Protein AF-A0A2S5A2G3-F1 (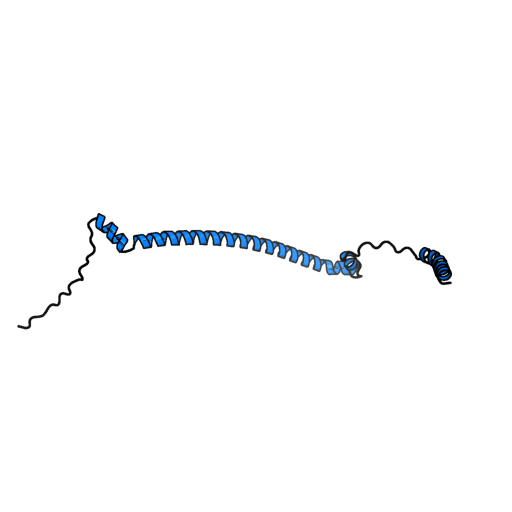afdb_monomer_lite)

Secondary structure (DSSP, 8-state):
-HHHHHHHHHHHHHHHHHSS----------HHHHHHHSTT--HHHHHHHHHHHHHHHHHHHHHHHHHHHHHHHHHHHHHHHHHHHHHHHHHHHHHHHHHHHTSHHHHHHHHHTTT-----SPPP---------

Foldseek 3Di:
DVVVVVVVVVVVVVVVVVPPPDPDDDDPPDVVVVVVPPPCVDPVNCVVCVVVVVVVVVVVVVVVVVVVVVVVVVVVVVVVVVVVVVVVVVVVVVVVVVVVCPPPVNVQVVVVVVVDHDDPDDDDDDDDDPDDD

pLDDT: mean 80.23, std 13.82, range [46.66, 97.56]

Radius of gyration: 48.18 Å; chains: 1; bounding box: 135×63×89 Å

Sequence (133 aa):
MSERIQNTLRDELEPRLKEMPKEPKAMPRNFFTLLLKGDFITENTAVRWLPFFVFLGGLAMFYITNRHFAERNIREIDKANKELKELRWEYMTTKAELMFLSKQTEVAARAEKIGLKESIEPPKKIVIQENEN

Organism: NCBI:txid2079460

Structure (mmCIF, N/CA/C/O backbone):
data_AF-A0A2S5A2G3-F1
#
_entry.id   AF-A0A2S5A2G3-F1
#
loop_
_atom_site.group_PDB
_atom_site.id
_atom_site.type_symbol
_atom_site.label_atom_id
_atom_site.label_alt_id
_atom_site.label_comp_id
_atom_site.label_asym_id
_atom_site.label_entity_id
_atom_site.label_seq_id
_atom_site.pdbx_PDB_ins_code
_atom_site.Cartn_x
_atom_site.Cartn_y
_atom_site.Cartn_z
_atom_site.occupancy
_atom_site.B_iso_or_equiv
_atom_site.auth_seq_id
_atom_site.auth_comp_id
_atom_site.auth_asym_id
_atom_site.auth_atom_id
_atom_site.pdbx_PDB_model_num
ATOM 1 N N . MET A 1 1 ? 57.434 -56.908 -28.454 1.00 56.12 1 MET A N 1
ATOM 2 C CA . MET A 1 1 ? 57.220 -56.320 -29.800 1.00 56.12 1 MET A CA 1
ATOM 3 C C . MET A 1 1 ? 56.321 -55.076 -29.776 1.00 56.12 1 MET A C 1
ATOM 5 O O . MET A 1 1 ? 56.496 -54.223 -30.630 1.00 56.12 1 MET A O 1
ATOM 9 N N . SER A 1 2 ? 55.433 -54.922 -28.780 1.00 62.22 2 SER A N 1
ATOM 10 C CA . SER A 1 2 ? 54.496 -53.787 -28.667 1.00 62.22 2 SER A CA 1
ATOM 11 C C . SER A 1 2 ? 55.122 -52.435 -28.274 1.00 62.22 2 SER A C 1
ATOM 13 O O . SER A 1 2 ? 54.642 -51.399 -28.714 1.00 62.22 2 SER A O 1
ATOM 15 N N . GLU A 1 3 ? 56.195 -52.412 -27.475 1.00 64.31 3 GLU A N 1
ATOM 16 C CA . GLU A 1 3 ? 56.786 -51.146 -26.988 1.00 64.31 3 GLU A CA 1
ATOM 17 C C . GLU A 1 3 ? 57.563 -50.378 -28.064 1.00 64.31 3 GLU A C 1
ATOM 19 O O . GLU A 1 3 ? 57.549 -49.152 -28.092 1.00 64.31 3 GLU A O 1
ATOM 24 N N . ARG A 1 4 ? 58.194 -51.093 -29.006 1.00 68.19 4 ARG A N 1
ATOM 25 C CA . ARG A 1 4 ? 58.913 -50.456 -30.122 1.00 68.19 4 ARG A CA 1
ATOM 26 C C . ARG A 1 4 ? 57.962 -49.691 -31.033 1.00 68.19 4 ARG A C 1
ATOM 28 O O . ARG A 1 4 ? 58.316 -48.613 -31.477 1.00 68.19 4 ARG A O 1
ATOM 35 N N . ILE A 1 5 ? 56.759 -50.229 -31.236 1.00 70.44 5 ILE A N 1
ATOM 36 C CA . ILE A 1 5 ? 55.715 -49.616 -32.060 1.00 70.44 5 ILE A CA 1
ATOM 37 C C . ILE A 1 5 ? 55.182 -48.350 -31.381 1.00 70.44 5 ILE A C 1
ATOM 39 O O . ILE A 1 5 ? 55.008 -47.331 -32.039 1.00 70.44 5 ILE A O 1
ATOM 43 N N . GLN A 1 6 ? 54.976 -48.378 -30.060 1.00 67.75 6 GLN A N 1
ATOM 44 C CA . GLN A 1 6 ? 54.524 -47.194 -29.322 1.00 67.75 6 GLN A CA 1
ATOM 45 C C . GLN A 1 6 ? 55.562 -46.069 -29.326 1.00 67.75 6 GLN A C 1
ATOM 47 O O . GLN A 1 6 ? 55.190 -44.911 -29.497 1.00 67.75 6 GLN A O 1
ATOM 52 N N . ASN A 1 7 ? 56.849 -46.401 -29.206 1.00 74.06 7 ASN A N 1
ATOM 53 C CA . ASN A 1 7 ? 57.913 -45.399 -29.233 1.00 74.06 7 ASN A CA 1
ATOM 54 C C . ASN A 1 7 ? 58.115 -44.813 -30.638 1.00 74.06 7 ASN A C 1
ATOM 56 O O . ASN A 1 7 ? 58.172 -43.598 -30.767 1.00 74.06 7 ASN A O 1
ATOM 60 N N . THR A 1 8 ? 58.090 -45.632 -31.698 1.00 69.69 8 THR A N 1
ATOM 61 C CA . THR A 1 8 ? 58.166 -45.123 -33.081 1.00 69.69 8 THR A CA 1
ATOM 62 C C . THR A 1 8 ? 56.967 -44.256 -33.456 1.00 69.69 8 THR A C 1
ATOM 64 O O . THR A 1 8 ? 57.130 -43.257 -34.145 1.00 69.69 8 THR A O 1
ATOM 67 N N . LEU A 1 9 ? 55.768 -44.601 -32.972 1.00 72.25 9 LEU A N 1
ATOM 68 C CA . LEU A 1 9 ? 54.572 -43.783 -33.183 1.00 72.25 9 LEU A CA 1
ATOM 69 C C . LEU A 1 9 ? 54.671 -42.448 -32.443 1.00 72.25 9 LEU A C 1
ATOM 71 O O . LEU A 1 9 ? 54.235 -41.433 -32.970 1.00 72.25 9 LEU A O 1
ATOM 75 N N . ARG A 1 10 ? 55.245 -42.434 -31.236 1.00 68.81 10 ARG A N 1
ATOM 76 C CA . ARG A 1 10 ? 55.423 -41.225 -30.424 1.00 68.81 10 ARG A CA 1
ATOM 77 C C . ARG A 1 10 ? 56.471 -40.284 -31.025 1.00 68.81 10 ARG A C 1
ATOM 79 O O . ARG A 1 10 ? 56.196 -39.091 -31.132 1.00 68.81 10 ARG A O 1
ATOM 86 N N . ASP A 1 11 ? 57.590 -40.831 -31.497 1.00 72.00 11 ASP A N 1
ATOM 87 C CA . ASP A 1 11 ? 58.675 -40.078 -32.140 1.00 72.00 11 ASP A CA 1
ATOM 88 C C . ASP A 1 11 ? 58.238 -39.445 -33.481 1.00 72.00 11 ASP A C 1
ATOM 90 O O . ASP A 1 11 ? 58.692 -38.355 -33.824 1.00 72.00 11 ASP A O 1
ATOM 94 N N . GLU A 1 12 ? 57.301 -40.067 -34.214 1.00 69.94 12 GLU A N 1
ATOM 95 C CA . GLU A 1 12 ? 56.671 -39.484 -35.416 1.00 69.94 12 GLU A CA 1
ATOM 96 C C . GLU A 1 12 ? 55.551 -38.471 -35.108 1.00 69.94 12 GLU A C 1
ATOM 98 O O . GLU A 1 12 ? 55.305 -37.555 -35.900 1.00 69.94 12 GLU A O 1
ATOM 103 N N . LEU A 1 13 ? 54.856 -38.605 -33.971 1.00 68.88 13 LEU A N 1
ATOM 104 C CA . LEU A 1 13 ? 53.736 -37.727 -33.605 1.00 68.88 13 LEU A CA 1
ATOM 105 C C . LEU A 1 13 ? 54.201 -36.391 -33.007 1.00 68.88 13 LEU A C 1
ATOM 107 O O . LEU A 1 13 ? 53.577 -35.358 -33.252 1.00 68.88 13 LEU A O 1
ATOM 111 N N . GLU A 1 14 ? 55.293 -36.393 -32.239 1.00 69.00 14 GLU A N 1
ATOM 112 C CA . GLU A 1 14 ? 55.849 -35.194 -31.595 1.00 69.00 14 GLU A CA 1
ATOM 113 C C . GLU A 1 14 ? 56.184 -34.035 -32.557 1.00 69.00 14 GLU A C 1
ATOM 115 O O . GLU A 1 14 ? 55.814 -32.894 -32.246 1.00 69.00 14 GLU A O 1
ATOM 120 N N . PRO A 1 15 ? 56.825 -34.252 -33.726 1.00 67.94 15 PRO A N 1
ATOM 121 C CA . PRO A 1 15 ? 57.070 -33.171 -34.680 1.00 67.94 15 PRO A CA 1
ATOM 122 C C . PRO A 1 15 ? 55.779 -32.677 -35.354 1.00 67.94 15 PRO A C 1
ATOM 124 O O . PRO A 1 15 ? 55.619 -31.472 -35.544 1.00 67.94 15 PRO A O 1
ATOM 127 N N . ARG A 1 16 ? 54.800 -33.559 -35.612 1.00 64.62 16 ARG A N 1
ATOM 128 C CA . ARG A 1 16 ? 53.508 -33.182 -36.227 1.00 64.62 16 ARG A CA 1
ATOM 129 C C . ARG A 1 16 ? 52.634 -32.315 -35.324 1.00 64.62 16 ARG A C 1
ATOM 131 O O . ARG A 1 16 ? 51.902 -31.463 -35.818 1.00 64.62 16 ARG A O 1
ATOM 138 N N . LEU A 1 17 ? 52.733 -32.488 -34.007 1.00 64.56 17 LEU A N 1
ATOM 139 C CA . LEU A 1 17 ? 52.031 -31.650 -33.029 1.00 64.56 17 LEU A CA 1
ATOM 140 C C . LEU A 1 17 ? 52.657 -30.250 -32.890 1.00 64.56 17 LEU A C 1
ATOM 142 O O . LEU A 1 17 ? 51.971 -29.313 -32.485 1.00 64.56 17 LEU A O 1
ATOM 146 N N . LYS A 1 18 ? 53.943 -30.086 -33.236 1.00 65.12 18 LYS A N 1
ATOM 147 C CA . LYS A 1 18 ? 54.654 -28.794 -33.194 1.00 65.12 18 LYS A CA 1
ATOM 148 C C . LYS A 1 18 ? 54.404 -27.911 -34.418 1.00 65.12 18 LYS A C 1
ATOM 150 O O . LYS A 1 18 ? 54.511 -26.694 -34.291 1.00 65.12 18 LYS A O 1
ATOM 155 N N . GLU A 1 19 ? 54.068 -28.501 -35.564 1.00 63.56 19 GLU A N 1
ATOM 156 C CA . GLU A 1 19 ? 53.817 -27.782 -36.825 1.00 63.56 19 GLU A CA 1
ATOM 157 C C . GLU A 1 19 ? 52.356 -27.343 -37.014 1.00 63.56 19 GLU A C 1
ATOM 159 O O . GLU A 1 19 ? 52.041 -26.607 -37.949 1.00 63.56 19 GLU A O 1
ATOM 164 N N . MET A 1 20 ? 51.452 -27.729 -36.109 1.00 52.62 20 MET A N 1
ATOM 165 C CA . MET A 1 20 ? 50.093 -27.191 -36.107 1.00 52.62 20 MET A CA 1
ATOM 166 C C . MET A 1 20 ? 50.118 -25.703 -35.714 1.00 52.62 20 MET A C 1
ATOM 168 O O . MET A 1 20 ? 50.734 -25.346 -34.702 1.00 52.62 20 MET A O 1
ATOM 172 N N . PRO A 1 21 ? 49.463 -24.808 -36.480 1.00 55.03 21 PRO A N 1
ATOM 173 C CA . PRO A 1 21 ? 49.424 -23.390 -36.151 1.00 55.03 21 PRO A CA 1
ATOM 174 C C . PRO A 1 21 ? 48.814 -23.220 -34.756 1.00 55.03 21 PRO A C 1
ATOM 176 O O . PRO A 1 21 ? 47.700 -23.671 -34.500 1.00 55.03 21 PRO A O 1
ATOM 179 N N . LYS A 1 22 ? 49.561 -22.592 -33.838 1.00 59.25 22 LYS A N 1
ATOM 180 C CA . LYS A 1 22 ? 49.089 -22.298 -32.479 1.00 59.25 22 LYS A CA 1
ATOM 181 C C . LYS A 1 22 ? 47.803 -21.485 -32.578 1.00 59.25 22 LYS A C 1
ATOM 183 O O . LYS A 1 22 ? 47.844 -20.327 -32.996 1.00 59.25 22 LYS A O 1
ATOM 188 N N . GLU A 1 23 ? 46.682 -22.090 -32.200 1.00 58.78 23 GLU A N 1
ATOM 189 C CA . GLU A 1 23 ? 45.396 -21.405 -32.196 1.00 58.78 23 GLU A CA 1
ATOM 190 C C . GLU A 1 23 ? 45.485 -20.135 -31.331 1.00 58.78 23 GLU A C 1
ATOM 192 O O . GLU A 1 23 ? 46.010 -20.184 -30.208 1.00 58.78 23 GLU A O 1
ATOM 197 N N . PRO A 1 24 ? 45.021 -18.973 -31.826 1.00 50.06 24 PRO A N 1
ATOM 198 C CA . PRO A 1 24 ? 45.024 -17.760 -31.028 1.00 50.06 24 PRO A CA 1
ATOM 199 C C . PRO A 1 24 ? 44.132 -17.983 -29.803 1.00 50.06 24 PRO A C 1
ATOM 201 O O . PRO A 1 24 ? 42.959 -18.327 -29.934 1.00 50.06 24 PRO A O 1
ATOM 204 N N . LYS A 1 25 ? 44.710 -17.803 -28.607 1.00 50.16 25 LYS A N 1
ATOM 205 C CA . LYS A 1 25 ? 44.048 -17.969 -27.303 1.00 50.16 25 LYS A CA 1
ATOM 206 C C . LYS A 1 25 ? 42.646 -17.352 -27.326 1.00 50.16 25 LYS A C 1
ATOM 208 O O . LYS A 1 25 ? 42.498 -16.132 -27.406 1.00 50.16 25 LYS A O 1
ATOM 213 N N . ALA A 1 26 ? 41.628 -18.203 -27.248 1.00 54.47 26 ALA A N 1
ATOM 214 C CA . ALA A 1 26 ? 40.237 -17.789 -27.235 1.00 54.47 26 ALA A CA 1
ATOM 215 C C . ALA A 1 26 ? 39.927 -17.027 -25.934 1.00 54.47 26 ALA A C 1
ATOM 217 O O . ALA A 1 26 ? 39.900 -17.610 -24.852 1.00 54.47 26 ALA A O 1
ATOM 218 N N . MET A 1 27 ? 39.676 -15.718 -26.035 1.00 62.62 27 MET A N 1
ATOM 219 C CA . MET A 1 27 ? 38.905 -15.008 -25.009 1.00 62.62 27 MET A CA 1
ATOM 220 C C . MET A 1 27 ? 37.514 -15.650 -24.903 1.00 62.62 27 MET A C 1
ATOM 222 O O . MET A 1 27 ? 36.979 -16.080 -25.932 1.00 62.62 27 MET A O 1
ATOM 226 N N . PRO A 1 28 ? 36.893 -15.689 -23.706 1.00 58.59 28 PRO A N 1
ATOM 227 C CA . PRO A 1 28 ? 35.526 -16.170 -23.575 1.00 58.59 28 PRO A CA 1
ATOM 228 C C . PRO A 1 28 ? 34.643 -15.363 -24.530 1.00 58.59 28 PRO A C 1
ATOM 230 O O . PRO A 1 28 ? 34.626 -14.131 -24.498 1.00 58.59 28 PRO A O 1
ATOM 233 N N . ARG A 1 29 ? 33.965 -16.069 -25.441 1.00 65.56 29 ARG A N 1
ATOM 234 C CA . ARG A 1 29 ? 32.996 -15.517 -26.394 1.00 65.56 29 ARG A CA 1
ATOM 235 C C . ARG A 1 29 ? 31.813 -14.978 -25.590 1.00 65.56 29 ARG A C 1
ATOM 237 O O . ARG A 1 29 ? 30.793 -15.635 -25.419 1.00 65.56 29 ARG A O 1
ATOM 244 N N . ASN A 1 30 ? 31.980 -13.782 -25.045 1.00 68.81 30 ASN A N 1
ATOM 245 C CA . ASN A 1 30 ? 30.934 -13.069 -24.340 1.00 68.81 30 ASN A CA 1
ATOM 246 C C . ASN A 1 30 ? 29.814 -12.833 -25.350 1.00 68.81 30 ASN A C 1
ATOM 248 O O . ASN A 1 30 ? 30.062 -12.292 -26.426 1.00 68.81 30 ASN A O 1
ATOM 252 N N . PHE A 1 31 ? 28.601 -13.264 -25.017 1.00 71.88 31 PHE A N 1
ATOM 253 C CA . PHE A 1 31 ? 27.404 -13.228 -25.863 1.00 71.88 31 PHE A CA 1
ATOM 254 C C . PHE A 1 31 ? 27.191 -11.870 -26.559 1.00 71.88 31 PHE A C 1
ATOM 256 O O . PHE A 1 31 ? 26.797 -11.803 -27.720 1.00 71.88 31 PHE A O 1
ATOM 263 N N . PHE A 1 32 ? 27.591 -10.787 -25.888 1.00 74.00 32 PHE A N 1
ATOM 264 C CA . PHE A 1 32 ? 27.647 -9.433 -26.433 1.00 74.00 32 PHE A CA 1
ATOM 265 C C . PHE A 1 32 ? 28.532 -9.306 -27.679 1.00 74.00 32 PHE A C 1
ATOM 267 O O . PHE A 1 32 ? 28.119 -8.709 -28.661 1.00 74.00 32 PHE A O 1
ATOM 274 N N . THR A 1 33 ? 29.719 -9.910 -27.699 1.00 74.75 33 THR A N 1
ATOM 275 C CA . THR A 1 33 ? 30.613 -9.887 -28.870 1.00 74.75 33 THR A CA 1
ATOM 276 C C . THR A 1 33 ? 30.076 -10.695 -30.048 1.00 74.75 33 THR A C 1
ATOM 278 O O . THR A 1 33 ? 30.418 -10.381 -31.181 1.00 74.75 33 THR A O 1
ATOM 281 N N . LEU A 1 34 ? 29.232 -11.705 -29.804 1.00 74.06 34 LEU A N 1
ATOM 282 C CA . LEU A 1 34 ? 28.591 -12.495 -30.858 1.00 74.06 34 LEU A CA 1
ATOM 283 C C . LEU A 1 34 ? 27.393 -11.750 -31.459 1.00 74.06 34 LEU A C 1
ATOM 285 O O . LEU A 1 34 ? 27.242 -11.728 -32.676 1.00 74.06 34 LEU A O 1
ATOM 289 N N . LEU A 1 35 ? 26.595 -11.084 -30.618 1.00 71.12 35 LEU A N 1
ATOM 290 C CA . LEU A 1 35 ? 25.488 -10.235 -31.064 1.00 71.12 35 LEU A CA 1
ATOM 291 C C . LEU A 1 35 ? 25.973 -8.973 -31.790 1.00 71.12 35 LEU A C 1
ATOM 293 O O . LEU A 1 35 ? 25.368 -8.572 -32.777 1.00 71.12 35 LEU A O 1
ATOM 297 N N . LEU A 1 36 ? 27.079 -8.373 -31.338 1.00 68.62 36 LEU A N 1
ATOM 298 C CA . LEU A 1 36 ? 27.646 -7.163 -31.945 1.00 68.62 36 LEU A CA 1
ATOM 299 C C . LEU A 1 36 ? 28.492 -7.444 -33.202 1.00 68.62 36 LEU A C 1
ATOM 301 O O . LEU A 1 36 ? 28.667 -6.543 -34.013 1.00 68.62 36 LEU A O 1
ATOM 305 N N . LYS A 1 37 ? 29.024 -8.666 -33.385 1.00 69.75 37 LYS A N 1
ATOM 306 C CA . LYS A 1 37 ? 29.760 -9.068 -34.607 1.00 69.75 37 LYS A CA 1
ATOM 307 C C . LYS A 1 37 ? 28.868 -9.561 -35.746 1.00 69.75 37 LYS A C 1
ATOM 309 O O . LYS A 1 37 ? 29.384 -9.781 -36.838 1.00 69.75 37 LYS A O 1
ATOM 314 N N . GLY A 1 38 ? 27.577 -9.792 -35.506 1.00 65.31 38 GLY A N 1
ATOM 315 C CA . GLY A 1 38 ? 26.646 -10.112 -36.583 1.00 65.31 38 GLY A CA 1
ATOM 316 C C . GLY A 1 38 ? 26.525 -8.920 -37.531 1.00 65.31 38 GLY A C 1
ATOM 317 O O . GLY A 1 38 ? 26.495 -7.782 -37.074 1.00 65.31 38 GLY A O 1
ATOM 318 N N . ASP A 1 39 ? 26.420 -9.192 -38.829 1.00 64.44 39 ASP A N 1
ATOM 319 C CA . ASP A 1 39 ? 26.347 -8.266 -39.981 1.00 64.44 39 ASP A CA 1
ATOM 320 C C . ASP A 1 39 ? 25.271 -7.143 -39.891 1.00 64.44 39 ASP A C 1
ATOM 322 O O . ASP A 1 39 ? 25.068 -6.354 -40.810 1.00 64.44 39 ASP A O 1
ATOM 326 N N . PHE A 1 40 ? 24.564 -7.060 -38.762 1.00 62.56 40 PHE A N 1
ATOM 327 C CA . PHE A 1 40 ? 23.486 -6.138 -38.420 1.00 62.56 40 PHE A CA 1
ATOM 328 C C . PHE A 1 40 ? 23.956 -4.713 -38.077 1.00 62.56 40 PHE A C 1
ATOM 330 O O . PHE A 1 40 ? 23.155 -3.784 -38.165 1.00 62.56 40 PHE A O 1
ATOM 337 N N . ILE A 1 41 ? 25.230 -4.515 -37.711 1.00 66.94 41 ILE A N 1
ATOM 338 C CA . ILE A 1 41 ? 25.822 -3.192 -37.407 1.00 66.94 41 ILE A CA 1
ATOM 339 C C . ILE A 1 41 ? 26.666 -2.701 -38.593 1.00 66.94 41 ILE A C 1
ATOM 341 O O . ILE A 1 41 ? 27.780 -2.207 -38.448 1.00 66.94 41 ILE A O 1
ATOM 345 N N . THR A 1 42 ? 26.159 -2.853 -39.812 1.00 71.50 42 THR A N 1
ATOM 346 C CA . THR A 1 42 ? 26.644 -2.050 -40.941 1.00 71.50 42 THR A CA 1
ATOM 347 C C . THR A 1 42 ? 26.180 -0.602 -40.748 1.00 71.50 42 THR A C 1
ATOM 349 O O . THR A 1 42 ? 25.067 -0.373 -40.268 1.00 71.50 42 THR A O 1
ATOM 352 N N . GLU A 1 43 ? 27.003 0.381 -41.128 1.00 67.81 43 GLU A N 1
ATOM 353 C CA . GLU A 1 43 ? 26.774 1.819 -40.875 1.00 67.81 43 GLU A CA 1
ATOM 354 C C . GLU A 1 43 ? 25.362 2.286 -41.297 1.00 67.81 43 GLU A C 1
ATOM 356 O O . GLU A 1 43 ? 24.655 2.949 -40.538 1.00 67.81 43 GLU A O 1
ATOM 361 N N . ASN A 1 44 ? 24.886 1.819 -42.456 1.00 71.31 44 ASN A N 1
ATOM 362 C CA . ASN A 1 44 ? 23.561 2.151 -42.994 1.00 71.31 44 ASN A CA 1
ATOM 363 C C . ASN A 1 44 ? 22.391 1.522 -42.218 1.00 71.31 44 ASN A C 1
ATOM 365 O O . ASN A 1 44 ? 21.296 2.089 -42.165 1.00 71.31 44 ASN A O 1
ATOM 369 N N . THR A 1 45 ? 22.600 0.347 -41.623 1.00 73.62 45 THR A N 1
ATOM 370 C CA . THR A 1 45 ? 21.580 -0.365 -40.845 1.00 73.62 45 THR A CA 1
ATOM 371 C C . THR A 1 45 ? 21.504 0.235 -39.445 1.00 73.62 45 THR A C 1
ATOM 373 O O . THR A 1 45 ? 20.420 0.600 -38.997 1.00 73.62 45 THR A O 1
ATOM 376 N N . ALA A 1 46 ? 22.643 0.464 -38.789 1.00 74.50 46 ALA A N 1
ATOM 377 C CA . ALA A 1 46 ? 22.701 1.043 -37.447 1.00 74.50 46 ALA A CA 1
ATOM 378 C C . ALA A 1 46 ? 21.962 2.391 -37.349 1.00 74.50 46 ALA A C 1
ATOM 380 O O . ALA A 1 46 ? 21.154 2.584 -36.440 1.00 74.50 46 ALA A O 1
ATOM 381 N N . VAL A 1 47 ? 22.151 3.284 -38.327 1.00 81.31 47 VAL A N 1
ATOM 382 C CA . VAL A 1 47 ? 21.469 4.592 -38.372 1.00 81.31 47 VAL A CA 1
ATOM 383 C C . VAL A 1 47 ? 19.948 4.446 -38.527 1.00 81.31 47 VAL A C 1
ATOM 385 O O . VAL A 1 47 ? 19.191 5.227 -37.953 1.00 81.31 47 VAL A O 1
ATOM 388 N N . ARG A 1 48 ? 19.473 3.413 -39.236 1.00 82.94 48 ARG A N 1
ATOM 389 C CA . ARG A 1 48 ? 18.037 3.147 -39.428 1.00 82.94 48 ARG A CA 1
ATOM 390 C C . ARG A 1 48 ? 17.348 2.626 -38.162 1.00 82.94 48 ARG A C 1
ATOM 392 O O . ARG A 1 48 ? 16.190 2.960 -37.929 1.00 82.94 48 ARG A O 1
ATOM 399 N N . TRP A 1 49 ? 18.042 1.829 -37.348 1.00 82.94 49 TRP A N 1
ATOM 400 C CA . TRP A 1 49 ? 17.501 1.260 -36.101 1.00 82.94 49 TRP A CA 1
ATOM 401 C C . TRP A 1 49 ? 17.724 2.150 -34.869 1.00 82.94 49 TRP A C 1
ATOM 403 O O . TRP A 1 49 ? 17.069 1.960 -33.845 1.00 82.94 49 TRP A O 1
ATOM 413 N N . LEU A 1 50 ? 18.601 3.151 -34.959 1.00 85.56 50 LEU A N 1
ATOM 414 C CA . LEU A 1 50 ? 18.884 4.104 -33.885 1.00 85.56 50 LEU A CA 1
ATOM 415 C C . LEU A 1 50 ? 17.627 4.749 -33.250 1.00 85.56 50 LEU A C 1
ATOM 417 O O . LEU A 1 50 ? 17.511 4.694 -32.023 1.00 85.56 50 LEU A O 1
ATOM 421 N N . PRO A 1 51 ? 16.644 5.289 -34.008 1.00 88.38 51 PRO A N 1
ATOM 422 C CA . PRO A 1 51 ? 15.431 5.854 -33.405 1.00 88.38 51 PRO A CA 1
ATOM 423 C C . PRO A 1 51 ? 14.584 4.812 -32.655 1.00 88.38 51 PRO A C 1
ATOM 425 O O . PRO A 1 51 ? 13.943 5.146 -31.660 1.00 88.38 51 PRO A O 1
ATOM 428 N N . PHE A 1 52 ? 14.612 3.542 -33.076 1.00 89.06 52 PHE A N 1
ATOM 429 C CA . PHE A 1 52 ? 13.900 2.455 -32.400 1.00 89.06 52 PHE A CA 1
ATOM 430 C C . PHE A 1 52 ? 14.523 2.118 -31.037 1.00 89.06 52 PHE A C 1
ATOM 432 O O . PHE A 1 52 ? 13.802 1.950 -30.056 1.00 89.06 52 PHE A O 1
ATOM 439 N N . PHE A 1 53 ? 15.855 2.091 -30.932 1.00 89.44 53 PHE A N 1
ATOM 440 C CA . PHE A 1 53 ? 16.525 1.890 -29.643 1.00 89.44 53 PHE A CA 1
ATOM 441 C C . PHE A 1 53 ? 16.333 3.069 -28.688 1.00 89.44 53 PHE A C 1
ATOM 443 O O . PHE A 1 53 ? 16.156 2.851 -27.491 1.00 89.44 53 PHE A O 1
ATOM 450 N N . VAL A 1 54 ? 16.311 4.304 -29.198 1.00 91.81 54 VAL A N 1
ATOM 451 C CA . VAL A 1 54 ? 15.984 5.490 -28.388 1.00 91.81 54 VAL A CA 1
ATOM 452 C C . VAL A 1 54 ? 14.549 5.410 -27.868 1.00 91.81 54 VAL A C 1
ATOM 454 O O . VAL A 1 54 ? 14.314 5.666 -26.688 1.00 91.81 54 VAL A O 1
ATOM 457 N N . PHE A 1 55 ? 13.599 4.984 -28.704 1.00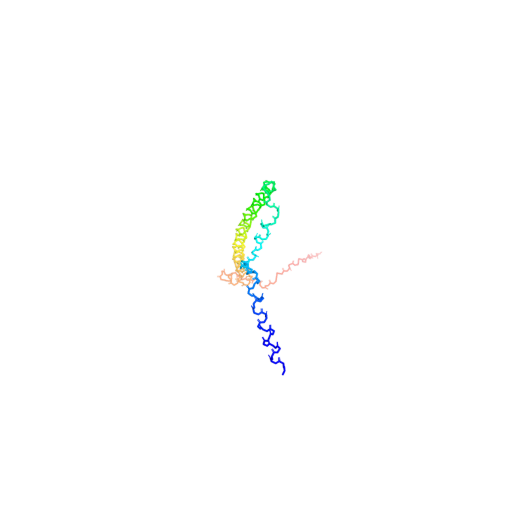 94.25 55 PHE A N 1
ATOM 458 C CA . PHE A 1 55 ? 12.223 4.732 -28.277 1.00 94.25 55 PHE A CA 1
ATOM 459 C C . PHE A 1 55 ? 12.149 3.664 -27.175 1.00 94.25 55 PHE A C 1
ATOM 461 O O . PHE A 1 55 ? 11.494 3.872 -26.154 1.00 94.25 55 PHE A O 1
ATOM 468 N N . LEU A 1 56 ? 12.873 2.554 -27.335 1.00 95.12 56 LEU A N 1
ATOM 469 C CA . LEU A 1 56 ? 12.926 1.483 -26.340 1.00 95.12 56 LEU A CA 1
ATOM 470 C C . LEU A 1 56 ? 13.574 1.944 -25.026 1.00 95.12 56 LEU A C 1
ATOM 472 O O . LEU A 1 56 ? 13.091 1.609 -23.947 1.00 95.12 56 LEU A O 1
ATOM 476 N N . GLY A 1 57 ? 14.630 2.7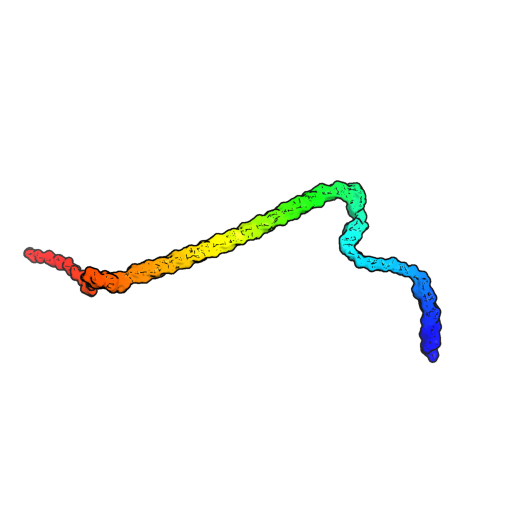56 -25.111 1.00 95.44 57 GLY A N 1
ATOM 477 C CA . GLY A 1 57 ? 15.257 3.404 -23.961 1.00 95.44 57 GLY A CA 1
ATOM 478 C C . GLY A 1 57 ? 14.298 4.353 -23.239 1.00 95.44 57 GLY A C 1
ATOM 479 O O . GLY A 1 57 ? 14.204 4.314 -22.014 1.00 95.44 57 GLY A O 1
ATOM 480 N N . GLY A 1 58 ? 13.518 5.139 -23.987 1.00 96.56 58 GLY A N 1
ATOM 481 C CA . GLY A 1 58 ? 12.461 5.991 -23.439 1.00 96.56 58 GLY A CA 1
ATOM 482 C C . GLY A 1 58 ? 11.373 5.186 -22.724 1.00 96.56 58 GLY A C 1
ATOM 483 O O . GLY A 1 58 ? 10.977 5.532 -21.612 1.00 96.56 58 GLY A O 1
ATOM 484 N N . LEU A 1 59 ? 10.945 4.064 -23.308 1.00 95.88 59 LEU A N 1
ATOM 485 C CA . LEU A 1 59 ? 9.969 3.165 -22.692 1.00 95.88 59 LEU A CA 1
ATOM 486 C C . LEU A 1 59 ? 10.520 2.505 -21.421 1.00 95.88 59 LEU A C 1
ATOM 488 O O . LEU A 1 59 ? 9.815 2.413 -20.417 1.00 95.88 59 LEU A O 1
ATOM 492 N N . ALA A 1 60 ? 11.789 2.093 -21.433 1.00 95.44 60 ALA A N 1
ATOM 493 C CA . ALA A 1 60 ? 12.463 1.553 -20.257 1.00 95.44 60 ALA A CA 1
ATOM 494 C C . ALA A 1 60 ? 12.566 2.598 -19.136 1.00 95.44 60 ALA A C 1
ATOM 496 O O . ALA A 1 60 ? 12.289 2.287 -17.978 1.00 95.44 60 ALA A O 1
ATOM 497 N N . MET A 1 61 ? 12.893 3.848 -19.475 1.00 95.81 61 MET A N 1
ATOM 498 C CA . MET A 1 61 ? 12.917 4.947 -18.514 1.00 95.81 61 MET A CA 1
ATOM 499 C C . MET A 1 61 ? 11.528 5.189 -17.917 1.00 95.81 61 MET A C 1
ATOM 501 O O . MET A 1 61 ? 11.384 5.212 -16.696 1.00 95.81 61 MET A O 1
ATOM 505 N N . PHE A 1 62 ? 10.496 5.264 -18.762 1.00 96.50 62 PHE A N 1
ATOM 506 C CA . PHE A 1 62 ? 9.109 5.399 -18.322 1.00 96.50 62 PHE A CA 1
ATOM 507 C C . PHE A 1 62 ? 8.683 4.250 -17.398 1.00 96.50 62 PHE A C 1
ATOM 509 O O . PHE A 1 62 ? 8.055 4.482 -16.365 1.00 96.50 62 PHE A O 1
ATOM 516 N N . TYR A 1 63 ? 9.076 3.017 -17.719 1.00 95.81 63 TYR A N 1
ATOM 517 C CA . TYR A 1 63 ? 8.788 1.843 -16.903 1.00 95.81 63 TYR A CA 1
ATOM 518 C C . TYR A 1 63 ? 9.452 1.909 -15.522 1.00 95.81 63 TYR A C 1
ATOM 520 O O . TYR A 1 63 ? 8.789 1.669 -14.513 1.00 95.81 63 TYR A O 1
ATOM 528 N N . ILE A 1 64 ? 10.737 2.272 -15.448 1.00 94.31 64 ILE A N 1
ATOM 529 C CA . ILE A 1 64 ? 11.453 2.424 -14.170 1.00 94.31 64 ILE A CA 1
ATOM 530 C C . ILE A 1 64 ? 10.799 3.519 -13.324 1.00 94.31 64 ILE A C 1
ATOM 532 O O . ILE A 1 64 ? 10.563 3.329 -12.129 1.00 94.31 64 ILE A O 1
ATOM 536 N N . THR A 1 65 ? 10.452 4.645 -13.948 1.00 95.00 65 THR A N 1
ATOM 537 C CA . THR A 1 65 ? 9.740 5.735 -13.285 1.00 95.00 65 THR A CA 1
ATOM 538 C C . THR A 1 65 ? 8.401 5.254 -12.730 1.00 95.00 65 THR A C 1
ATOM 540 O O . THR A 1 65 ? 8.138 5.429 -11.541 1.00 95.00 65 THR A O 1
ATOM 543 N N . ASN A 1 66 ? 7.580 4.588 -13.546 1.00 95.81 66 ASN A N 1
ATOM 544 C CA . ASN A 1 66 ? 6.282 4.066 -13.124 1.00 95.81 66 ASN A CA 1
ATOM 545 C C . ASN A 1 66 ? 6.415 3.054 -11.973 1.00 95.81 66 ASN A C 1
ATOM 547 O O . ASN A 1 66 ? 5.687 3.135 -10.984 1.00 95.81 66 ASN A O 1
ATOM 551 N N . ARG A 1 67 ? 7.418 2.173 -12.043 1.00 95.69 67 ARG A N 1
ATOM 552 C CA . ARG A 1 67 ? 7.740 1.220 -10.978 1.00 95.69 67 ARG A CA 1
ATOM 553 C C . ARG A 1 67 ? 8.049 1.920 -9.654 1.00 95.69 67 ARG A C 1
ATOM 555 O O . ARG A 1 67 ? 7.523 1.510 -8.622 1.00 95.69 67 ARG A O 1
ATOM 562 N N . HIS A 1 68 ? 8.862 2.976 -9.664 1.00 94.56 68 HIS A N 1
ATOM 563 C CA . HIS A 1 68 ? 9.160 3.731 -8.445 1.00 94.56 68 HIS A CA 1
ATOM 564 C C . HIS A 1 68 ? 7.940 4.462 -7.876 1.00 94.56 68 HIS A C 1
ATOM 566 O O . HIS A 1 68 ? 7.814 4.554 -6.655 1.00 94.56 68 HIS A O 1
ATOM 572 N N . PHE A 1 69 ? 7.031 4.954 -8.723 1.00 93.06 69 PHE A N 1
ATOM 573 C CA . PHE A 1 69 ? 5.760 5.514 -8.259 1.00 93.06 69 PHE A CA 1
ATOM 574 C C . PHE A 1 69 ? 4.884 4.450 -7.59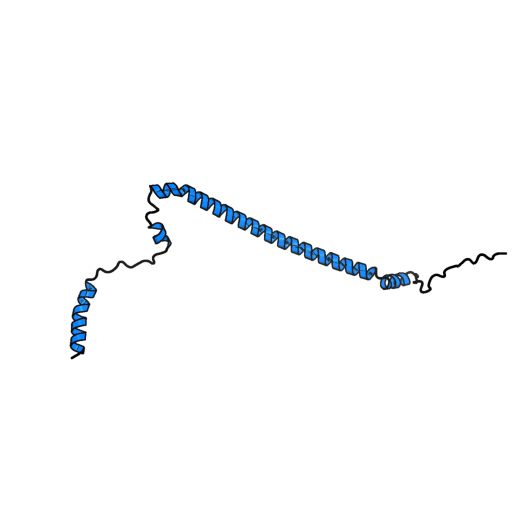0 1.00 93.06 69 PHE A C 1
ATOM 576 O O . PHE A 1 69 ? 4.417 4.666 -6.474 1.00 93.06 69 PHE A O 1
ATOM 583 N N . ALA A 1 70 ? 4.733 3.276 -8.206 1.00 93.06 70 ALA A N 1
ATOM 584 C CA . ALA A 1 70 ? 3.971 2.173 -7.623 1.00 93.06 70 ALA A CA 1
ATOM 585 C C . ALA A 1 70 ? 4.532 1.744 -6.257 1.00 93.06 70 ALA A C 1
ATOM 587 O O . ALA A 1 70 ? 3.782 1.556 -5.304 1.00 93.06 70 ALA A O 1
ATOM 588 N N . GLU A 1 71 ? 5.855 1.659 -6.130 1.00 93.00 71 GLU A N 1
ATOM 589 C CA . GLU A 1 71 ? 6.516 1.300 -4.874 1.00 93.00 71 GLU A CA 1
ATOM 590 C C . GLU A 1 71 ? 6.262 2.323 -3.753 1.00 93.00 71 GLU A C 1
ATOM 592 O O . GLU A 1 71 ? 6.080 1.954 -2.592 1.00 93.00 71 GLU A O 1
ATOM 597 N N . ARG A 1 72 ? 6.234 3.621 -4.081 1.00 92.50 72 ARG A N 1
ATOM 598 C CA . ARG A 1 72 ? 5.873 4.673 -3.117 1.00 92.50 72 ARG A CA 1
ATOM 599 C C . ARG A 1 72 ? 4.412 4.551 -2.695 1.00 92.50 72 ARG A C 1
ATOM 601 O O . ARG A 1 72 ? 4.156 4.513 -1.495 1.00 92.50 72 ARG A O 1
ATOM 608 N N . ASN A 1 73 ? 3.503 4.391 -3.653 1.00 94.44 73 ASN A N 1
ATOM 609 C CA . ASN A 1 73 ? 2.074 4.259 -3.376 1.00 94.44 73 ASN A CA 1
ATOM 610 C C . ASN A 1 73 ? 1.775 3.039 -2.496 1.00 94.44 73 ASN A C 1
ATOM 612 O O . ASN A 1 73 ? 1.002 3.147 -1.552 1.00 94.44 73 ASN A O 1
ATOM 616 N N . ILE A 1 74 ? 2.418 1.894 -2.750 1.00 94.62 74 ILE A N 1
ATOM 617 C CA . ILE A 1 74 ? 2.254 0.687 -1.922 1.00 94.62 74 ILE A CA 1
ATOM 618 C C . ILE A 1 74 ? 2.653 0.969 -0.469 1.00 94.62 74 ILE A C 1
ATOM 620 O O . ILE A 1 74 ? 1.906 0.638 0.448 1.00 94.62 74 ILE A O 1
ATOM 624 N N . ARG A 1 75 ? 3.781 1.653 -0.242 1.00 94.75 75 ARG A N 1
ATOM 625 C CA . ARG A 1 75 ? 4.203 2.022 1.119 1.00 94.75 75 ARG A CA 1
ATOM 626 C C . ARG A 1 75 ? 3.227 2.971 1.812 1.00 94.75 75 ARG A C 1
ATOM 628 O O . ARG A 1 75 ? 3.064 2.887 3.025 1.00 94.75 75 ARG A O 1
ATOM 635 N N . GLU A 1 76 ? 2.623 3.899 1.078 1.00 95.19 76 GLU A N 1
ATOM 636 C CA . GLU A 1 76 ? 1.607 4.806 1.626 1.00 95.19 76 GLU A CA 1
ATOM 637 C C . GLU A 1 76 ? 0.325 4.058 1.988 1.00 95.19 76 GLU A C 1
ATOM 639 O O . GLU A 1 76 ? -0.209 4.255 3.077 1.00 95.19 76 GLU A O 1
ATOM 644 N N . ILE A 1 77 ? -0.111 3.135 1.127 1.00 95.44 77 ILE A N 1
ATOM 645 C CA . ILE A 1 77 ? -1.255 2.255 1.384 1.00 95.44 77 ILE A CA 1
ATOM 646 C C . ILE A 1 77 ? -1.020 1.426 2.650 1.00 95.44 77 ILE A C 1
ATOM 648 O O . ILE A 1 77 ? -1.906 1.339 3.498 1.00 95.44 77 ILE A O 1
ATOM 652 N N . ASP A 1 78 ? 0.171 0.852 2.822 1.00 96.06 78 ASP A N 1
ATOM 653 C CA . ASP A 1 78 ? 0.497 0.061 4.012 1.00 96.06 78 ASP A CA 1
ATOM 654 C C . ASP A 1 78 ? 0.455 0.898 5.297 1.00 96.06 78 ASP A C 1
ATOM 656 O O . ASP A 1 78 ? -0.076 0.447 6.317 1.00 96.06 78 ASP A O 1
ATOM 660 N N . LYS A 1 79 ? 0.962 2.138 5.255 1.00 97.00 79 LYS A N 1
ATOM 661 C CA . LYS A 1 79 ? 0.880 3.075 6.387 1.00 97.00 79 LYS A CA 1
ATOM 662 C C . LYS A 1 79 ? -0.568 3.431 6.716 1.00 97.00 79 LYS A C 1
ATOM 664 O O . LYS A 1 79 ? -0.979 3.267 7.861 1.00 97.00 79 LYS A O 1
ATOM 669 N N . ALA A 1 80 ? -1.349 3.825 5.713 1.00 95.88 80 ALA A N 1
ATOM 670 C CA . ALA A 1 80 ? -2.755 4.171 5.889 1.00 95.88 80 ALA A CA 1
ATOM 671 C C . ALA A 1 80 ? -3.574 2.987 6.437 1.00 95.88 80 ALA A C 1
ATOM 673 O O . ALA A 1 80 ? -4.397 3.153 7.334 1.00 95.88 80 ALA A O 1
ATOM 674 N N . ASN A 1 81 ? -3.314 1.766 5.960 1.00 96.44 81 ASN A N 1
ATOM 675 C CA . ASN A 1 81 ? -3.956 0.556 6.477 1.00 96.44 81 ASN A CA 1
ATOM 676 C C . ASN A 1 81 ? -3.599 0.282 7.940 1.00 96.44 81 ASN A C 1
ATOM 678 O O . ASN A 1 81 ? -4.446 -0.183 8.708 1.00 96.44 81 ASN A O 1
ATOM 682 N N . LYS A 1 82 ? -2.353 0.553 8.339 1.00 96.94 82 LYS A N 1
ATOM 683 C CA . LYS A 1 82 ? -1.929 0.417 9.732 1.00 96.94 82 LYS A CA 1
ATOM 684 C C . LYS A 1 82 ? -2.663 1.413 10.631 1.00 96.94 82 LYS A C 1
ATOM 686 O O . LYS A 1 82 ? -3.219 0.991 11.642 1.00 96.94 82 LYS A O 1
ATOM 691 N N . GLU A 1 83 ? -2.731 2.679 10.232 1.00 96.62 83 GLU A N 1
ATOM 692 C CA . GLU A 1 83 ? -3.462 3.725 10.960 1.00 96.62 83 GLU A CA 1
ATOM 693 C C . GLU A 1 83 ? -4.955 3.392 11.075 1.00 96.62 83 GLU A C 1
ATOM 695 O O . GLU A 1 83 ? -5.530 3.434 12.161 1.00 96.62 83 GLU A O 1
ATOM 700 N N . LEU A 1 84 ? -5.579 2.953 9.977 1.00 97.56 84 LEU A N 1
ATOM 701 C CA . LEU A 1 84 ? -6.975 2.517 9.974 1.00 97.56 84 LEU A CA 1
ATOM 702 C C . LEU A 1 84 ? -7.208 1.348 10.938 1.00 97.56 84 LEU A C 1
ATOM 704 O O . LEU A 1 84 ? -8.225 1.296 11.635 1.00 97.56 84 LEU A O 1
ATOM 708 N N . LYS A 1 85 ? -6.273 0.393 10.980 1.00 96.56 85 LYS A N 1
ATOM 709 C CA . LYS A 1 85 ? -6.343 -0.739 11.901 1.00 96.56 85 LYS A CA 1
ATOM 710 C C . LYS A 1 85 ? -6.261 -0.254 13.344 1.00 96.56 85 LYS A C 1
ATOM 712 O O . LYS A 1 85 ? -7.118 -0.648 14.126 1.00 96.56 85 LYS A O 1
ATOM 717 N N . GLU A 1 86 ? -5.285 0.584 13.685 1.00 96.62 86 GLU A N 1
ATOM 718 C CA . GLU A 1 86 ? -5.129 1.166 15.027 1.00 96.62 86 GLU A CA 1
ATOM 719 C C . GLU A 1 86 ? -6.399 1.905 15.471 1.00 96.62 86 GLU A C 1
ATOM 721 O O . GLU A 1 86 ? -6.958 1.573 16.516 1.00 96.62 86 GLU A O 1
ATOM 726 N N . LEU A 1 87 ? -6.941 2.783 14.622 1.00 96.75 87 LEU A N 1
ATOM 727 C CA . LEU A 1 87 ? -8.180 3.511 14.907 1.00 96.75 87 LEU A CA 1
ATOM 728 C C . LEU A 1 87 ? -9.375 2.567 15.113 1.00 96.75 87 LEU A C 1
ATOM 730 O O . LEU A 1 87 ? -10.225 2.779 15.978 1.00 96.75 87 LEU A O 1
ATOM 734 N N . ARG A 1 88 ? -9.446 1.478 14.339 1.00 95.88 88 ARG A N 1
ATOM 735 C CA . ARG A 1 88 ? -10.490 0.458 14.497 1.00 95.88 88 ARG A CA 1
ATOM 736 C C . ARG A 1 88 ? -10.371 -0.291 15.824 1.00 95.88 88 ARG A C 1
ATOM 738 O O . ARG A 1 88 ? -11.401 -0.640 16.401 1.00 95.88 88 ARG A O 1
ATOM 745 N N . TRP A 1 89 ? -9.153 -0.568 16.289 1.00 97.12 89 TRP A N 1
ATOM 746 C CA . TRP A 1 89 ? -8.932 -1.171 17.606 1.00 97.12 89 TRP A CA 1
ATOM 747 C C . TRP A 1 89 ? -9.374 -0.230 18.718 1.00 97.12 89 TRP A C 1
ATOM 749 O O . TRP A 1 89 ? -10.122 -0.660 19.590 1.00 97.12 89 TRP A O 1
ATOM 759 N N . GLU A 1 90 ? -8.995 1.045 18.643 1.00 96.06 90 GLU A N 1
ATOM 760 C CA . GLU A 1 90 ? -9.417 2.063 19.607 1.00 96.06 90 GLU A CA 1
ATOM 761 C C . GLU A 1 90 ? -10.944 2.179 19.666 1.00 96.06 90 GLU A C 1
ATOM 763 O O . GLU A 1 90 ? -11.536 2.044 20.735 1.00 96.06 90 GLU A O 1
ATOM 768 N N . TYR A 1 91 ? -11.604 2.303 18.510 1.00 96.56 91 TYR A N 1
ATOM 769 C CA . TYR A 1 91 ? -13.066 2.321 18.434 1.00 96.56 91 TYR A CA 1
ATOM 770 C C . TYR A 1 91 ? -13.694 1.086 19.086 1.00 96.56 91 TYR A C 1
ATOM 772 O O . TYR A 1 91 ? -14.686 1.199 19.807 1.00 96.56 91 TYR A O 1
ATOM 780 N N . MET A 1 92 ? -13.144 -0.104 18.829 1.00 94.94 92 MET A N 1
ATOM 781 C CA . MET A 1 92 ? -13.720 -1.336 19.354 1.00 94.94 92 MET A CA 1
ATOM 782 C C . MET A 1 92 ? -13.534 -1.465 20.865 1.00 94.94 92 MET A C 1
ATOM 784 O O . MET A 1 92 ? -14.470 -1.884 21.543 1.00 94.94 92 MET A O 1
ATOM 788 N N . THR A 1 93 ? -12.384 -1.050 21.395 1.00 96.50 93 THR A N 1
ATOM 789 C CA . THR A 1 93 ? -12.130 -0.994 22.840 1.00 96.50 93 THR A CA 1
ATOM 790 C C . THR A 1 93 ? -13.082 -0.015 23.521 1.00 96.50 93 THR A C 1
ATOM 792 O O . THR A 1 93 ? -13.823 -0.414 24.416 1.00 96.50 93 THR A O 1
ATOM 795 N N . THR A 1 94 ? -13.165 1.225 23.036 1.00 95.00 94 THR A N 1
ATOM 796 C CA . THR A 1 94 ? -14.056 2.250 23.604 1.00 95.00 94 THR A CA 1
ATOM 797 C C . THR A 1 94 ? -15.526 1.836 23.519 1.00 95.00 94 THR A C 1
ATOM 799 O O . THR A 1 94 ? -16.303 2.033 24.452 1.00 95.00 94 THR A O 1
ATOM 802 N N . LYS A 1 95 ? -15.934 1.200 22.415 1.00 94.69 95 LYS A N 1
ATOM 803 C CA . LYS A 1 95 ? -17.285 0.645 22.272 1.00 94.69 95 LYS A CA 1
ATOM 804 C C . LYS A 1 95 ? -17.545 -0.494 23.256 1.0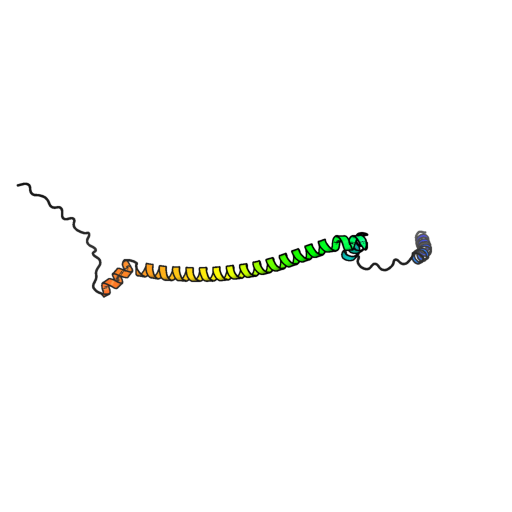0 94.69 95 LYS A C 1
ATOM 806 O O . LYS A 1 95 ? -18.646 -0.570 23.799 1.00 94.69 95 LYS A O 1
ATOM 811 N N . ALA A 1 96 ? -16.576 -1.381 23.468 1.00 95.25 96 ALA A N 1
ATOM 812 C CA . ALA A 1 96 ? -16.700 -2.477 24.422 1.00 95.25 96 ALA A CA 1
ATOM 813 C C . ALA A 1 96 ? -16.831 -1.950 25.858 1.00 95.25 96 ALA A C 1
ATOM 815 O O . ALA A 1 96 ? -17.695 -2.425 26.595 1.00 95.25 96 ALA A O 1
ATOM 816 N N . GLU A 1 97 ? -16.059 -0.924 26.224 1.00 94.00 97 GLU A N 1
ATOM 817 C CA . GLU A 1 97 ? -16.215 -0.222 27.501 1.00 94.00 97 GLU A CA 1
ATOM 818 C C . GLU A 1 97 ? -17.612 0.383 27.627 1.00 94.00 97 GLU A C 1
ATOM 820 O O . GLU A 1 97 ? -18.310 0.116 28.602 1.00 94.00 97 GLU A O 1
ATOM 825 N N . LEU A 1 98 ? -18.087 1.112 26.613 1.00 93.06 98 LEU A N 1
ATOM 826 C CA . LEU A 1 98 ? -19.435 1.680 26.631 1.00 93.06 98 LEU A CA 1
ATOM 827 C C . LEU A 1 98 ? -20.519 0.604 26.776 1.00 93.06 98 LEU A C 1
ATOM 829 O O . LEU A 1 98 ? -21.479 0.800 27.519 1.00 93.06 98 LEU A O 1
ATOM 833 N N . MET A 1 99 ? -20.383 -0.534 26.093 1.00 92.25 99 MET A N 1
ATOM 834 C CA . MET A 1 99 ? -21.313 -1.661 26.218 1.00 92.25 99 MET A CA 1
ATOM 835 C C . MET A 1 99 ? -21.292 -2.273 27.618 1.00 92.25 99 MET A C 1
ATOM 837 O O . MET A 1 99 ? -22.351 -2.606 28.147 1.00 92.25 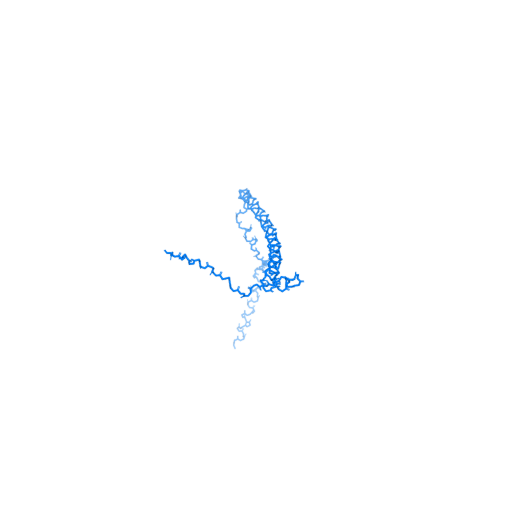99 MET A O 1
ATOM 841 N N . PHE A 1 100 ? -20.111 -2.401 28.225 1.00 92.50 100 PHE A N 1
ATOM 842 C CA . PHE A 1 100 ? -19.972 -2.869 29.601 1.00 92.50 100 PHE A CA 1
ATOM 843 C C . PHE A 1 100 ? -20.662 -1.912 30.581 1.00 92.50 100 PHE A C 1
ATOM 845 O O . PHE A 1 100 ? -21.456 -2.359 31.406 1.00 92.50 100 PHE A O 1
ATOM 852 N N . LEU A 1 101 ? -20.436 -0.605 30.414 1.00 89.38 101 LEU A N 1
ATOM 853 C CA . LEU A 1 101 ? -21.047 0.450 31.226 1.00 89.38 101 LEU A CA 1
ATOM 854 C C . LEU A 1 101 ? -22.565 0.558 31.036 1.00 89.38 101 LEU A C 1
ATOM 856 O O . LEU A 1 101 ? -23.294 0.874 31.970 1.00 89.38 101 LEU A O 1
ATOM 860 N N . SER A 1 102 ? -23.049 0.300 29.822 1.00 88.75 102 SER A N 1
ATOM 861 C CA . SER A 1 102 ? -24.475 0.358 29.472 1.00 88.75 102 SER A CA 1
ATOM 862 C C . SER A 1 102 ? -25.229 -0.926 29.831 1.00 88.75 102 SER A C 1
ATOM 864 O O . SER A 1 102 ? -26.440 -1.013 29.621 1.00 88.75 102 SER A O 1
ATOM 866 N N . LYS A 1 103 ? -24.540 -1.952 30.343 1.00 90.75 103 LYS A N 1
ATOM 867 C CA . LYS A 1 103 ? -25.170 -3.208 30.747 1.00 90.75 103 LYS A CA 1
ATOM 868 C C . LYS A 1 103 ? -26.120 -2.944 31.913 1.00 90.75 103 LYS A C 1
ATOM 870 O O . LYS A 1 103 ? -25.706 -2.385 32.923 1.00 90.75 103 LYS A O 1
ATOM 875 N N . GLN A 1 104 ? -27.362 -3.422 31.808 1.00 83.94 104 GLN A N 1
ATOM 876 C CA . GLN A 1 104 ? -28.412 -3.204 32.817 1.00 83.94 104 GLN A CA 1
ATOM 877 C C . GLN A 1 104 ? -27.946 -3.512 34.244 1.00 83.94 104 GLN A C 1
ATOM 879 O O . GLN A 1 104 ? -28.139 -2.696 35.128 1.00 83.94 104 GLN A O 1
ATOM 884 N N . THR A 1 105 ? -27.219 -4.612 34.455 1.00 85.19 105 THR A N 1
ATOM 885 C CA . THR A 1 105 ? -26.684 -4.975 35.778 1.00 85.19 105 THR A CA 1
ATOM 886 C C . THR A 1 105 ? -25.667 -3.967 36.329 1.00 85.19 105 THR A C 1
ATOM 888 O O . THR A 1 105 ? -25.604 -3.747 37.532 1.00 85.19 105 THR A O 1
ATOM 891 N N . GLU A 1 106 ? -24.839 -3.376 35.461 1.00 85.00 106 GLU A N 1
ATOM 892 C CA . GLU A 1 106 ? -23.806 -2.395 35.837 1.00 85.00 106 GLU A CA 1
ATOM 893 C C . GLU A 1 106 ? -24.450 -1.022 36.090 1.00 85.00 106 GLU A C 1
ATOM 895 O O . GLU A 1 106 ? -24.149 -0.364 37.087 1.00 85.00 106 GLU A O 1
ATOM 900 N N . VAL A 1 107 ? -25.427 -0.650 35.254 1.00 87.12 107 VAL A N 1
ATOM 901 C CA . VAL A 1 107 ? -26.269 0.540 35.435 1.00 87.12 107 VAL A CA 1
ATOM 902 C C . VAL A 1 107 ? -27.083 0.445 36.725 1.00 87.12 107 VAL A C 1
ATOM 904 O O . VAL A 1 107 ? -27.067 1.396 37.498 1.00 87.12 107 VAL A O 1
ATOM 907 N N . ALA A 1 108 ? -27.732 -0.688 37.002 1.00 83.31 108 ALA A N 1
ATOM 908 C CA . ALA A 1 108 ? -28.497 -0.926 38.224 1.00 83.31 108 ALA A CA 1
ATOM 909 C C . ALA A 1 108 ? -27.604 -0.825 39.467 1.00 83.31 108 ALA A C 1
ATOM 911 O O . ALA A 1 108 ? -27.913 -0.066 40.380 1.00 83.31 108 ALA A O 1
ATOM 912 N N . ALA A 1 109 ? -26.434 -1.475 39.460 1.00 83.06 109 ALA A N 1
ATOM 913 C CA . ALA A 1 109 ? -25.476 -1.397 40.565 1.00 83.06 109 ALA A CA 1
ATOM 914 C C . ALA A 1 109 ? -24.959 0.035 40.821 1.00 83.06 109 ALA A C 1
ATOM 916 O O . ALA A 1 109 ? -24.674 0.413 41.959 1.00 83.06 109 ALA A O 1
ATOM 917 N N . ARG A 1 110 ? -24.821 0.863 39.776 1.00 83.69 110 ARG A N 1
ATOM 918 C CA . ARG A 1 110 ? -24.468 2.288 39.925 1.00 83.69 110 ARG A CA 1
ATOM 919 C C . ARG A 1 110 ? -25.660 3.140 40.359 1.00 83.69 110 ARG A C 1
ATOM 921 O O . ARG A 1 110 ? -25.477 4.049 41.164 1.00 83.69 110 ARG A O 1
ATOM 928 N N . ALA A 1 111 ? -26.856 2.839 39.863 1.00 83.31 111 ALA A N 1
ATOM 929 C CA . ALA A 1 111 ? -28.102 3.512 40.210 1.00 83.31 111 ALA A CA 1
ATOM 930 C C . ALA A 1 111 ? -28.511 3.253 41.675 1.00 83.31 111 ALA A C 1
ATOM 932 O O . ALA A 1 111 ? -29.019 4.151 42.344 1.00 83.31 111 ALA A O 1
ATOM 933 N N . GLU A 1 112 ? -28.184 2.087 42.233 1.00 81.19 112 GLU A N 1
ATOM 934 C CA . GLU A 1 112 ? -28.398 1.792 43.655 1.00 81.19 112 GLU A CA 1
ATOM 935 C C . GLU A 1 112 ? -27.640 2.760 44.572 1.00 81.19 112 GLU A C 1
ATOM 937 O O . GLU A 1 112 ? -28.172 3.176 45.603 1.00 81.19 112 GLU A O 1
ATOM 942 N N . LYS A 1 113 ? -26.436 3.206 44.179 1.00 80.50 113 LYS A N 1
ATOM 943 C CA . LYS A 1 113 ? -25.656 4.195 44.950 1.00 80.50 113 LYS A CA 1
ATOM 944 C C . LYS A 1 113 ? -26.348 5.555 45.055 1.00 80.50 113 LYS A C 1
ATOM 946 O O . LYS A 1 113 ? -26.082 6.292 45.998 1.00 80.50 113 LYS A O 1
ATOM 951 N N . ILE A 1 114 ? -27.220 5.883 44.103 1.00 82.81 114 ILE A N 1
ATOM 952 C CA . ILE A 1 114 ? -28.039 7.104 44.097 1.00 82.81 114 ILE A CA 1
ATOM 953 C C . ILE A 1 114 ? -29.482 6.837 44.565 1.00 82.81 114 ILE A C 1
ATOM 955 O O . ILE A 1 114 ? -30.336 7.711 44.448 1.00 82.81 114 ILE A O 1
ATOM 959 N N . GLY A 1 115 ? -29.757 5.653 45.129 1.00 77.69 115 GLY A N 1
ATOM 960 C CA . GLY A 1 115 ? -31.039 5.296 45.745 1.00 77.69 115 GLY A CA 1
ATOM 961 C C . GLY A 1 115 ? -32.106 4.752 44.788 1.00 77.69 115 GLY A C 1
ATOM 962 O O . GLY A 1 115 ? -33.233 4.515 45.219 1.00 77.69 115 GLY A O 1
ATOM 963 N N . LEU A 1 116 ? -31.776 4.530 43.513 1.00 74.94 116 LEU A N 1
ATOM 964 C CA . LEU A 1 116 ? -32.677 3.947 42.513 1.00 74.94 116 LEU A CA 1
ATOM 965 C C . LEU A 1 116 ? -32.598 2.413 42.560 1.00 74.94 116 LEU A C 1
ATOM 967 O O . LEU A 1 116 ? -31.513 1.847 42.468 1.00 74.94 116 LEU A O 1
ATOM 971 N N . LYS A 1 117 ? -33.748 1.740 42.694 1.00 74.69 117 LYS A N 1
ATOM 972 C CA . LYS A 1 117 ? -33.867 0.271 42.712 1.00 74.69 117 LYS A CA 1
ATOM 973 C C . LYS A 1 117 ? -34.654 -0.218 41.503 1.00 74.69 117 LYS A C 1
ATOM 975 O O . LYS A 1 117 ? -35.662 0.388 41.141 1.00 74.69 117 LYS A O 1
ATOM 980 N N . GLU A 1 118 ? -34.217 -1.324 40.908 1.00 71.62 118 GLU A N 1
ATOM 981 C CA . GLU A 1 118 ? -34.989 -1.990 39.859 1.00 71.62 118 GLU A CA 1
ATOM 982 C C . GLU A 1 118 ? -36.308 -2.539 40.420 1.00 71.62 118 GLU A C 1
ATOM 984 O O . GLU A 1 118 ? -36.371 -3.078 41.528 1.00 71.62 118 GLU A O 1
ATOM 989 N N . SER A 1 119 ? -37.382 -2.384 39.645 1.00 70.75 119 SER A N 1
ATOM 990 C CA . SER A 1 119 ? -38.683 -2.957 39.977 1.00 70.75 119 SER A CA 1
ATOM 991 C C . SER A 1 119 ? -38.687 -4.435 39.588 1.00 70.75 119 SER A C 1
ATOM 993 O O . SER A 1 119 ? -38.660 -4.772 38.408 1.00 70.75 119 SER A O 1
ATOM 995 N N . ILE A 1 120 ? -38.680 -5.311 40.593 1.00 76.25 120 ILE A N 1
ATOM 996 C CA . ILE A 1 120 ? -38.714 -6.775 40.424 1.00 76.25 120 ILE A CA 1
ATOM 997 C C . ILE A 1 120 ? -40.163 -7.269 40.244 1.00 76.25 120 ILE A C 1
ATOM 999 O O . ILE A 1 120 ? -40.402 -8.376 39.763 1.00 76.25 120 ILE A O 1
ATOM 1003 N N . GLU A 1 121 ? -41.151 -6.451 40.617 1.00 78.25 121 GLU A N 1
ATOM 1004 C CA . GLU A 1 121 ? -42.560 -6.815 40.508 1.00 78.25 121 GLU A CA 1
ATOM 1005 C C . GLU A 1 121 ? -43.103 -6.536 39.098 1.00 78.25 121 GLU A C 1
ATOM 1007 O O . GLU A 1 121 ? -42.980 -5.417 38.593 1.00 78.25 121 GLU A O 1
ATOM 1012 N N . PRO A 1 122 ? -43.747 -7.523 38.449 1.00 77.31 122 PRO A N 1
ATOM 1013 C CA . PRO A 1 122 ? -44.375 -7.304 37.157 1.00 77.31 122 PRO A CA 1
ATOM 1014 C C . PRO A 1 122 ? -45.545 -6.308 37.281 1.00 77.31 122 PRO A C 1
ATOM 1016 O O . PRO A 1 122 ? -46.287 -6.337 38.271 1.00 77.31 122 PRO A O 1
ATOM 1019 N N . PRO A 1 123 ? -45.764 -5.441 36.275 1.00 78.31 123 PRO A N 1
ATOM 1020 C CA . PRO A 1 123 ? -46.832 -4.450 36.313 1.00 78.31 123 PRO A CA 1
ATOM 1021 C C . PRO A 1 123 ? -48.205 -5.131 36.364 1.00 78.31 123 PRO A C 1
ATOM 1023 O O . PRO A 1 123 ? -48.522 -6.008 35.556 1.00 78.31 123 PRO A O 1
ATOM 1026 N N . LYS A 1 124 ? -49.052 -4.709 37.308 1.00 79.94 124 LYS A N 1
ATOM 1027 C CA . LYS A 1 124 ? -50.419 -5.228 37.433 1.00 79.94 124 LYS A CA 1
ATOM 1028 C C . LYS A 1 124 ? -51.298 -4.646 36.328 1.00 79.94 124 LYS A C 1
ATOM 1030 O O . LYS A 1 124 ? -51.485 -3.434 36.247 1.00 79.94 124 LYS A O 1
ATOM 1035 N N . LYS A 1 125 ? -51.879 -5.515 35.497 1.00 79.38 125 LYS A N 1
ATOM 1036 C CA . LYS A 1 125 ? -52.916 -5.122 34.537 1.00 79.38 125 LYS A CA 1
ATOM 1037 C C . LYS A 1 125 ? -54.205 -4.827 35.303 1.00 79.38 125 LYS A C 1
ATOM 1039 O O . LYS A 1 125 ? -54.823 -5.741 35.843 1.00 79.38 125 LYS A O 1
ATOM 1044 N N . ILE A 1 126 ? -54.608 -3.561 35.343 1.00 77.94 126 ILE A N 1
ATOM 1045 C CA . ILE A 1 126 ? -55.915 -3.162 35.869 1.00 77.94 126 ILE A CA 1
ATOM 1046 C C . ILE A 1 126 ? -56.944 -3.506 34.791 1.00 77.94 126 ILE A C 1
ATOM 1048 O O . ILE A 1 126 ? -56.957 -2.899 33.722 1.00 77.94 126 ILE A O 1
ATOM 1052 N N . VAL A 1 127 ? -57.759 -4.529 35.040 1.00 78.00 127 VAL A N 1
ATOM 1053 C CA . VAL A 1 127 ? -58.901 -4.866 34.186 1.00 78.00 127 VAL A CA 1
ATOM 1054 C C . VAL A 1 127 ? -60.125 -4.244 34.840 1.00 78.00 127 VAL A C 1
ATOM 1056 O O . VAL A 1 127 ? -60.512 -4.650 35.933 1.00 78.00 127 VAL A O 1
ATOM 1059 N N . ILE A 1 128 ? -60.686 -3.219 34.203 1.00 77.38 128 ILE A N 1
ATOM 1060 C CA . ILE A 1 128 ? -61.935 -2.598 34.642 1.00 77.38 128 ILE A CA 1
ATOM 1061 C C . ILE A 1 128 ? -63.045 -3.589 34.287 1.00 77.38 128 ILE A C 1
ATOM 1063 O O . ILE A 1 128 ? -63.267 -3.862 33.110 1.00 77.38 128 ILE A O 1
ATOM 1067 N N . GLN A 1 129 ? -63.686 -4.176 35.295 1.00 73.06 129 GLN A N 1
ATOM 1068 C CA . GLN A 1 129 ? -64.952 -4.871 35.092 1.00 73.06 129 GLN A CA 1
ATOM 1069 C C . GLN A 1 129 ? -66.044 -3.805 35.170 1.00 73.06 129 GLN A C 1
ATOM 1071 O O . GLN A 1 129 ? -66.263 -3.222 36.232 1.00 73.06 129 GLN A O 1
ATOM 1076 N N . GLU A 1 130 ? -66.658 -3.486 34.030 1.00 67.25 130 GLU A N 1
ATOM 1077 C CA . GLU A 1 130 ? -67.910 -2.733 34.014 1.00 67.25 130 GLU A CA 1
ATOM 1078 C C . GLU A 1 130 ? -68.969 -3.601 34.696 1.00 67.25 130 GLU A C 1
ATOM 1080 O O . GLU A 1 130 ? -69.343 -4.658 34.193 1.00 67.25 130 GLU A O 1
ATOM 1085 N N . ASN A 1 131 ? -69.396 -3.182 35.886 1.00 59.66 131 ASN A N 1
ATOM 1086 C CA . ASN A 1 131 ? -70.568 -3.749 36.533 1.00 59.66 131 ASN A CA 1
ATOM 1087 C C . ASN A 1 131 ? -71.795 -3.262 35.751 1.00 59.66 131 ASN A C 1
ATOM 1089 O O . ASN A 1 131 ? -72.138 -2.081 35.824 1.00 59.66 131 ASN A O 1
ATOM 1093 N N . GLU A 1 132 ? -72.426 -4.157 34.991 1.00 51.62 132 GLU A N 1
ATOM 1094 C CA . GLU A 1 132 ? -73.797 -3.960 34.518 1.00 51.62 132 GLU A CA 1
ATOM 1095 C C . GLU A 1 132 ? -74.725 -3.970 35.742 1.00 51.62 132 GLU A C 1
ATOM 1097 O O . GLU A 1 132 ? -74.809 -4.966 36.464 1.00 51.62 132 GLU A O 1
ATOM 1102 N N . ASN A 1 133 ? -75.348 -2.815 35.999 1.00 46.66 133 ASN A N 1
ATOM 1103 C CA . ASN A 1 133 ? -76.461 -2.650 36.938 1.00 46.66 133 ASN A CA 1
ATOM 1104 C C . ASN A 1 133 ? -77.734 -3.309 36.405 1.00 46.66 133 ASN A C 1
ATOM 1106 O O . ASN A 1 133 ? -77.979 -3.193 35.183 1.00 46.66 133 ASN A O 1
#

InterPro domains:
  IPR045755 Bacteriodetes cell division protein FtsL-like [PF19579] (35-132)